Protein AF-A0A0F2R375-F1 (afdb_monomer_lite)

Foldseek 3Di:
DPPVVVVVVVVVVVVVVVPPPPDDPDPDDPDDDDDDDPPDPPPPDPDDPPDDDDDDCPVVVVLLVVLLVLCQVCVVVCLVQLCVLHDDSLLVSCVSVQQPPVLSSVLSVLSNVCSCVLPVDPPRHSVSNVVVSVVSCVVVVVRND

Radius of gyration: 25.68 Å; chains: 1; bounding box: 44×56×74 Å

Sequence (145 aa):
MGTILNSCLRAVAVLGVLFFLYACAVTTEVTESSSQTIQNTTEASSRFTSSTSPGGDSASYSKKERALAFSKVKLERIKTDMAVGGGEDLTSLATLLEVPAHNQQEFFAITKANFSTLFNSEQTTAEELLARLEGELSANAWLLE

Structure (mmCIF, N/CA/C/O backbone):
data_AF-A0A0F2R375-F1
#
_entry.id   AF-A0A0F2R375-F1
#
loop_
_atom_site.group_PDB
_atom_site.id
_atom_site.type_symbol
_atom_site.label_atom_id
_atom_site.label_alt_id
_atom_site.label_comp_id
_atom_site.label_asym_id
_atom_site.label_entity_id
_atom_site.label_seq_id
_atom_site.pdbx_PDB_ins_code
_atom_site.Cartn_x
_atom_site.Cartn_y
_atom_site.Cartn_z
_atom_site.occupancy
_atom_site.B_iso_or_equiv
_atom_site.auth_seq_id
_atom_site.auth_comp_id
_atom_site.auth_asym_id
_atom_site.auth_atom_id
_atom_site.pdbx_PDB_model_num
ATOM 1 N N . MET A 1 1 ? -24.958 35.122 -53.055 1.00 54.69 1 MET A N 1
ATOM 2 C CA . MET A 1 1 ? -24.604 35.851 -51.817 1.00 54.69 1 MET A CA 1
ATOM 3 C C . MET A 1 1 ? -25.616 35.494 -50.718 1.00 54.69 1 MET A C 1
ATOM 5 O O . MET A 1 1 ? -26.473 36.300 -50.404 1.00 54.69 1 MET A O 1
ATOM 9 N N . GLY A 1 2 ? -25.625 34.254 -50.209 1.00 56.34 2 GLY A N 1
ATOM 10 C CA . GLY A 1 2 ? -26.713 33.795 -49.314 1.00 56.34 2 GLY A CA 1
ATOM 11 C C . GLY A 1 2 ? -26.404 32.575 -48.441 1.00 56.34 2 GLY A C 1
ATOM 12 O O . GLY A 1 2 ? -27.212 32.202 -47.604 1.00 56.34 2 GLY A O 1
ATOM 13 N N . THR A 1 3 ? -25.229 31.963 -48.588 1.00 48.34 3 THR A N 1
ATOM 14 C CA . THR A 1 3 ? -24.824 30.770 -47.826 1.00 48.34 3 THR A CA 1
ATOM 15 C C . THR A 1 3 ? -23.933 31.080 -46.618 1.00 48.34 3 THR A C 1
ATOM 17 O O . THR A 1 3 ? -23.815 30.252 -45.723 1.00 48.34 3 THR A O 1
ATOM 20 N N . ILE A 1 4 ? -23.359 32.285 -46.532 1.00 49.53 4 ILE A N 1
ATOM 21 C CA . ILE A 1 4 ? -22.444 32.690 -45.446 1.00 49.53 4 ILE A CA 1
ATOM 22 C C . ILE A 1 4 ? -23.223 33.128 -44.186 1.00 49.53 4 ILE A C 1
ATOM 24 O O . ILE A 1 4 ? -22.758 32.952 -43.062 1.00 49.53 4 ILE A O 1
ATOM 28 N N . LEU A 1 5 ? -24.454 33.630 -44.359 1.00 49.28 5 LEU A N 1
ATOM 29 C CA . LEU A 1 5 ? -25.292 34.138 -43.265 1.00 49.28 5 LEU A CA 1
ATOM 30 C C . LEU A 1 5 ? -25.841 33.012 -42.363 1.00 49.28 5 LEU A C 1
ATOM 32 O O . LEU A 1 5 ? -25.929 33.181 -41.149 1.00 49.28 5 LEU A O 1
ATOM 36 N N . ASN A 1 6 ? -26.113 31.828 -42.926 1.00 55.41 6 ASN A N 1
ATOM 37 C CA . ASN A 1 6 ? -26.626 30.678 -42.168 1.00 55.41 6 ASN A CA 1
ATOM 38 C C . ASN A 1 6 ? -25.553 29.975 -41.325 1.00 55.41 6 ASN A C 1
ATOM 40 O O . ASN A 1 6 ? -25.873 29.398 -40.287 1.00 55.41 6 ASN A O 1
ATOM 44 N N . SER A 1 7 ? -24.282 30.035 -41.737 1.00 45.47 7 SER A N 1
ATOM 45 C CA . SER A 1 7 ? -23.183 29.432 -40.973 1.00 45.47 7 SER A CA 1
ATOM 46 C C . SER A 1 7 ? -22.812 30.275 -39.749 1.00 45.47 7 SER A C 1
ATOM 48 O O . SER A 1 7 ? -22.505 29.723 -38.694 1.00 45.47 7 SER A O 1
ATOM 50 N N . CYS A 1 8 ? -22.922 31.605 -39.85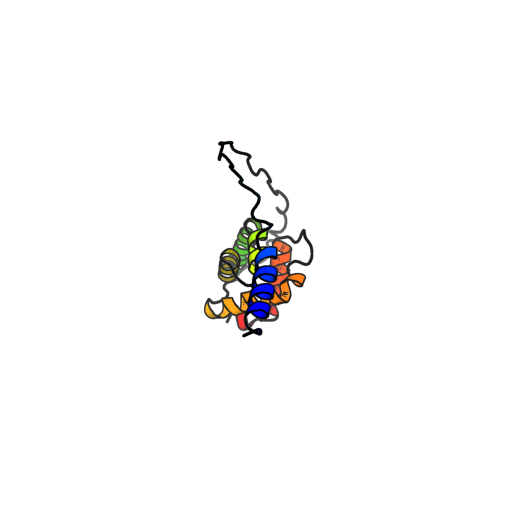6 1.00 48.84 8 CYS A N 1
ATOM 51 C CA . CYS A 1 8 ? -22.675 32.521 -38.740 1.00 48.84 8 CYS A CA 1
ATOM 52 C C . CYS A 1 8 ? -23.771 32.417 -37.662 1.00 48.84 8 CYS A C 1
ATOM 54 O O . CYS A 1 8 ? -23.473 32.391 -36.469 1.00 48.84 8 CYS A O 1
ATOM 56 N N . LEU A 1 9 ? -25.038 32.255 -38.069 1.00 46.44 9 LEU A N 1
ATOM 57 C CA . LEU A 1 9 ? -26.166 32.172 -37.134 1.00 46.44 9 LEU A CA 1
ATOM 58 C C . LEU A 1 9 ? -26.147 30.892 -36.275 1.00 46.44 9 LEU A C 1
ATOM 60 O O . LEU A 1 9 ? -26.554 30.925 -35.115 1.00 46.44 9 LEU A O 1
ATOM 64 N N . ARG A 1 10 ? -25.622 29.773 -36.798 1.00 44.41 10 ARG A N 1
ATOM 65 C CA . ARG A 1 10 ? -25.459 28.533 -36.011 1.00 44.41 10 ARG A CA 1
ATOM 66 C C . ARG A 1 10 ? -24.248 28.573 -35.075 1.00 44.41 10 ARG A C 1
ATOM 68 O O . ARG A 1 10 ? -24.302 27.956 -34.017 1.00 44.41 10 ARG A O 1
ATOM 75 N N . ALA A 1 11 ? -23.197 29.320 -35.418 1.00 45.72 11 ALA A N 1
ATOM 76 C CA . ALA A 1 11 ? -22.015 29.466 -34.565 1.00 45.72 11 ALA A CA 1
ATOM 77 C C . ALA A 1 11 ? -22.306 30.290 -33.295 1.00 45.72 11 ALA A C 1
ATOM 79 O O . ALA A 1 11 ? -21.829 29.945 -32.216 1.00 45.72 11 ALA A O 1
ATOM 80 N N . VAL A 1 12 ? -23.154 31.322 -33.391 1.00 51.34 12 VAL A N 1
ATOM 81 C CA . VAL A 1 12 ? -23.530 32.158 -32.234 1.00 51.34 12 VAL A CA 1
ATOM 82 C C . VAL A 1 12 ? -24.416 31.395 -31.237 1.00 51.34 12 VAL A C 1
ATOM 84 O O . VAL A 1 12 ? -24.290 31.589 -30.030 1.00 51.34 12 VAL A O 1
ATOM 87 N N . ALA A 1 13 ? -25.253 30.464 -31.707 1.00 47.03 13 ALA A N 1
ATOM 88 C CA . ALA A 1 13 ? -26.133 29.680 -30.834 1.00 47.03 13 ALA A CA 1
ATOM 89 C C . ALA A 1 13 ? -25.394 28.614 -30.000 1.00 47.03 13 ALA A C 1
ATOM 91 O O . ALA A 1 13 ? -25.837 28.296 -28.900 1.00 47.03 13 ALA A O 1
ATOM 92 N N . VAL A 1 14 ? -24.264 28.080 -30.481 1.00 48.06 14 VAL A N 1
ATOM 93 C CA . VAL A 1 14 ? -23.479 27.075 -29.733 1.00 48.06 14 VAL A CA 1
ATOM 94 C C . VAL A 1 14 ? -22.494 27.734 -28.758 1.00 48.06 14 VAL A C 1
ATOM 96 O O . VAL A 1 14 ? -22.218 27.170 -27.702 1.00 48.06 14 VAL A O 1
ATOM 99 N N . LEU A 1 15 ? -22.033 28.961 -29.035 1.00 47.34 15 LEU A N 1
ATOM 100 C CA . LEU A 1 15 ? -21.184 29.710 -28.097 1.00 47.34 15 LEU A CA 1
ATOM 101 C C . LEU A 1 15 ? -21.969 30.355 -26.934 1.00 47.34 15 LEU A C 1
ATOM 103 O O . LEU A 1 15 ? -21.392 30.619 -25.883 1.00 47.34 15 LEU A O 1
ATOM 107 N N . GLY A 1 16 ? -23.279 30.583 -27.094 1.00 45.56 16 GLY A N 1
ATOM 108 C CA . GLY A 1 16 ? -24.133 31.218 -26.079 1.00 45.56 16 GLY A CA 1
ATOM 109 C C . GLY A 1 16 ? -24.564 30.321 -24.910 1.00 45.56 16 GLY A C 1
ATOM 110 O O . GLY A 1 16 ? -25.037 30.835 -23.901 1.00 45.56 16 GLY A O 1
ATOM 111 N N . VAL A 1 17 ? -24.385 28.998 -25.004 1.00 50.22 17 VAL A N 1
ATOM 112 C CA . VAL A 1 17 ? -24.803 28.040 -23.952 1.00 50.22 17 VAL A CA 1
ATOM 113 C C . VAL A 1 17 ? -23.646 27.655 -23.011 1.00 50.22 17 VAL A C 1
ATOM 115 O O . VAL A 1 17 ? -23.868 27.054 -21.967 1.00 50.22 17 VAL A O 1
ATOM 118 N N . LEU A 1 18 ? -22.411 28.074 -23.307 1.00 47.56 18 LEU A N 1
ATOM 119 C CA . LEU A 1 18 ? -21.232 27.838 -22.455 1.00 47.56 18 LEU A CA 1
ATOM 120 C C . LEU A 1 18 ? -20.861 29.025 -21.546 1.00 47.56 18 LEU A C 1
ATOM 122 O O . LEU A 1 18 ? -19.904 28.933 -20.785 1.00 47.56 18 LEU A O 1
ATOM 126 N N . PHE A 1 19 ? -21.636 30.115 -21.573 1.00 46.97 19 PHE A N 1
ATOM 127 C CA . PHE A 1 19 ? -21.353 31.348 -20.819 1.00 46.97 19 PHE A CA 1
ATOM 128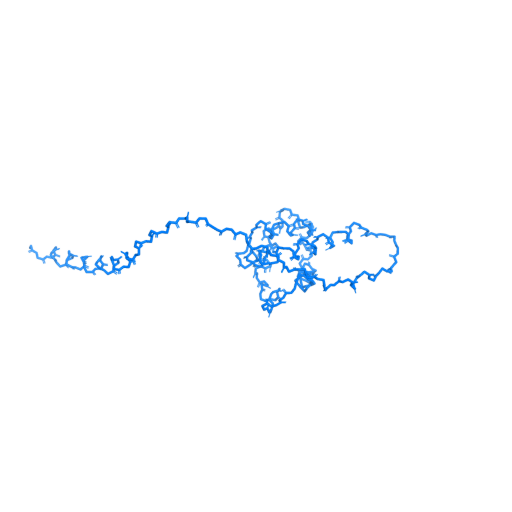 C C . PHE A 1 19 ? -22.273 31.602 -19.608 1.00 46.97 19 PHE A C 1
ATOM 130 O O . PHE A 1 19 ? -22.206 32.673 -19.011 1.00 46.97 19 PHE A O 1
ATOM 137 N N . PHE A 1 20 ? -23.107 30.633 -19.206 1.00 49.19 20 PHE A N 1
ATOM 138 C CA . PHE A 1 20 ? -24.119 30.819 -18.148 1.00 49.19 20 PHE A CA 1
ATOM 139 C C . PHE A 1 20 ? -23.833 30.142 -16.795 1.00 49.19 20 PHE A C 1
ATOM 141 O O . PHE A 1 20 ? -24.717 30.105 -15.946 1.00 49.19 20 PHE A O 1
ATOM 148 N N . LEU A 1 21 ? -22.610 29.659 -16.542 1.00 50.72 21 LEU A N 1
ATOM 149 C CA . LEU A 1 21 ? -22.210 29.133 -15.220 1.00 50.72 21 LEU A CA 1
ATOM 150 C C . LEU A 1 21 ? -20.972 29.833 -14.628 1.00 50.72 21 LEU A C 1
ATOM 152 O O . LEU A 1 21 ? -20.320 29.302 -13.735 1.00 50.72 21 LEU A O 1
ATOM 156 N N . TYR A 1 22 ? -20.669 31.054 -15.083 1.00 54.94 22 TYR A N 1
ATOM 157 C CA . TYR A 1 22 ? -19.693 31.943 -14.440 1.00 54.94 22 TYR A CA 1
ATOM 158 C C . TYR A 1 22 ? -20.410 32.888 -13.465 1.00 54.94 22 TYR A C 1
ATOM 160 O O . TYR A 1 22 ? -20.487 34.098 -13.663 1.00 54.94 22 TYR A O 1
ATOM 168 N N . ALA A 1 23 ? -21.003 32.309 -12.423 1.00 53.72 23 ALA A N 1
ATOM 169 C CA . ALA A 1 23 ? -21.568 33.053 -11.307 1.00 53.72 23 ALA A CA 1
ATOM 170 C C . ALA A 1 23 ? -21.238 32.332 -10.001 1.00 53.72 23 ALA A C 1
ATOM 172 O O . ALA A 1 23 ? -22.035 31.562 -9.484 1.00 53.72 23 ALA A O 1
ATOM 173 N N . CYS A 1 24 ? -20.044 32.612 -9.487 1.00 46.84 24 CYS A N 1
ATOM 174 C CA . CYS A 1 24 ? -19.796 32.783 -8.061 1.00 46.84 24 CYS A CA 1
ATOM 175 C C . CYS A 1 24 ? -18.560 33.676 -7.931 1.00 46.84 24 CYS A C 1
ATOM 177 O O . CYS A 1 24 ? -17.424 33.217 -7.996 1.00 46.84 24 CYS A O 1
ATOM 179 N N . ALA A 1 25 ? -18.790 34.977 -7.760 1.00 53.03 25 ALA A N 1
ATOM 180 C CA . ALA A 1 25 ? -17.835 35.807 -7.048 1.00 53.03 25 ALA A CA 1
ATOM 181 C C . ALA A 1 25 ? -17.792 35.272 -5.610 1.00 53.03 25 ALA A C 1
ATOM 183 O O . ALA A 1 25 ? -18.729 35.491 -4.846 1.00 53.03 25 ALA A O 1
ATOM 184 N N . VAL A 1 26 ? -16.755 34.504 -5.270 1.00 46.03 26 VAL A N 1
ATOM 185 C CA . VAL A 1 26 ? -16.490 34.096 -3.891 1.00 46.03 26 VAL A CA 1
ATOM 186 C C . VAL A 1 26 ? -15.324 34.939 -3.383 1.00 46.03 26 VAL A C 1
ATOM 188 O O . VAL A 1 26 ? -14.146 34.658 -3.582 1.00 46.03 26 VAL A O 1
ATOM 191 N N . THR A 1 27 ? -15.671 36.073 -2.788 1.00 47.16 27 THR A N 1
ATOM 192 C CA . THR A 1 27 ? -14.827 36.732 -1.797 1.00 47.16 27 THR A CA 1
ATOM 193 C C . THR A 1 27 ? -14.878 35.852 -0.557 1.00 47.16 27 THR A C 1
ATOM 195 O O . THR A 1 27 ? -15.826 35.927 0.215 1.00 47.16 27 THR A O 1
ATOM 198 N N . THR A 1 28 ? -13.893 34.976 -0.386 1.00 47.69 28 THR A N 1
ATOM 199 C CA . THR A 1 28 ? -13.577 34.435 0.936 1.00 47.69 28 THR A CA 1
ATOM 200 C C . THR A 1 28 ? -12.374 35.202 1.444 1.00 47.69 28 THR A C 1
ATOM 202 O O . THR A 1 28 ? -11.227 34.914 1.103 1.00 47.69 28 THR A O 1
ATOM 205 N N . GLU A 1 29 ? -12.670 36.235 2.221 1.00 45.41 29 GLU A N 1
ATOM 206 C CA . GLU A 1 29 ? -11.795 36.697 3.288 1.00 45.41 29 GLU A CA 1
ATOM 207 C C . GLU A 1 29 ? -11.218 35.480 4.033 1.00 45.41 29 GLU A C 1
ATOM 209 O O . GLU A 1 29 ? -11.952 34.664 4.589 1.00 45.41 29 GLU A O 1
ATOM 214 N N . VAL A 1 30 ? -9.897 35.296 3.991 1.00 42.12 30 VAL A N 1
ATOM 215 C CA . VAL A 1 30 ? -9.235 34.286 4.822 1.00 42.12 30 VAL A CA 1
ATOM 216 C C . VAL A 1 30 ? -9.112 34.897 6.212 1.00 42.12 30 VAL A C 1
ATOM 218 O O . VAL A 1 30 ? -8.092 35.484 6.561 1.00 42.12 30 VAL A O 1
ATOM 221 N N . THR A 1 31 ? -10.202 34.835 6.972 1.00 48.94 31 THR A N 1
ATOM 222 C CA . THR A 1 31 ? -10.197 35.182 8.392 1.00 48.94 31 THR A CA 1
ATOM 223 C C . THR A 1 31 ? -9.683 33.982 9.181 1.00 48.94 31 THR A C 1
ATOM 225 O O . THR A 1 31 ? -10.205 32.873 9.080 1.00 48.94 31 THR A O 1
ATOM 228 N N . GLU A 1 32 ? -8.624 34.224 9.949 1.00 54.12 32 GLU A N 1
ATOM 229 C CA . GLU A 1 32 ? -7.998 33.301 10.892 1.00 54.12 32 GLU A CA 1
ATOM 230 C C . GLU A 1 32 ? -9.003 32.647 11.861 1.00 54.12 32 GLU A C 1
ATOM 232 O O . GLU A 1 32 ? -9.752 33.326 12.564 1.00 54.12 32 GLU A O 1
ATOM 237 N N . SER A 1 33 ? -8.947 31.319 11.992 1.00 39.09 33 SER A N 1
ATOM 238 C CA . SER A 1 33 ? -9.179 30.605 13.261 1.00 39.09 33 SER A CA 1
ATOM 239 C C . SER A 1 33 ? -8.852 29.124 13.075 1.00 39.09 33 SER A C 1
ATOM 241 O O . SER A 1 33 ? -9.470 28.443 12.269 1.00 39.09 33 SER A O 1
ATOM 243 N N . SER A 1 34 ? -7.739 28.641 13.621 1.00 47.16 34 SER A N 1
ATOM 244 C CA . SER A 1 34 ? -7.550 28.217 15.018 1.00 47.16 34 SER A CA 1
ATOM 245 C C . SER A 1 34 ? -7.960 26.755 15.245 1.00 47.16 34 SER A C 1
ATOM 247 O O . SER A 1 34 ? -9.133 26.400 15.279 1.00 47.16 34 SER A O 1
ATOM 249 N N . SER A 1 35 ? -6.917 25.930 15.367 1.00 54.12 35 SER A N 1
ATOM 250 C CA . SER A 1 35 ? -6.764 24.713 16.168 1.00 54.12 35 SER A CA 1
ATOM 251 C C . SER A 1 35 ? -8.015 23.930 16.579 1.00 54.12 35 SER A C 1
ATOM 253 O O . SER A 1 35 ? -8.659 24.262 17.572 1.00 54.12 35 SER A O 1
ATOM 255 N N . GLN A 1 36 ? -8.206 22.757 15.968 1.00 44.66 36 GLN A N 1
ATOM 256 C CA . GLN A 1 36 ? -8.725 21.586 16.680 1.00 44.66 36 GLN A CA 1
ATOM 257 C C . GLN A 1 36 ? -7.881 20.347 16.362 1.00 44.66 36 GLN A C 1
ATOM 259 O O . GLN A 1 36 ? -8.003 19.703 15.327 1.00 44.66 36 GLN A O 1
ATOM 264 N N . THR A 1 37 ? -6.957 20.087 17.282 1.00 49.25 37 THR A N 1
ATOM 265 C CA . THR A 1 37 ? -6.511 18.784 17.775 1.00 49.25 37 THR A CA 1
ATOM 266 C C . THR A 1 37 ? -7.227 17.571 17.162 1.00 49.25 37 THR A C 1
ATOM 268 O O . THR A 1 37 ? -8.356 17.262 17.535 1.00 49.25 37 THR A O 1
ATOM 271 N N . ILE A 1 38 ? -6.544 16.806 16.303 1.00 52.53 38 ILE A N 1
ATOM 272 C CA . ILE A 1 38 ? -6.953 15.428 15.994 1.00 52.53 38 ILE A CA 1
ATOM 273 C C . ILE A 1 38 ? -6.567 14.569 17.207 1.00 52.53 38 ILE A C 1
ATOM 275 O O . ILE A 1 38 ? -5.461 14.041 17.304 1.00 52.53 38 ILE A O 1
ATOM 279 N N . GLN A 1 39 ? -7.474 14.477 18.175 1.00 52.12 39 GLN A N 1
ATOM 280 C CA . GLN A 1 39 ? -7.484 13.410 19.168 1.00 52.12 39 GLN A CA 1
ATOM 281 C C . GLN A 1 39 ? -8.290 12.251 18.584 1.00 52.12 39 GLN A C 1
ATOM 283 O O . GLN A 1 39 ? -9.512 12.269 18.620 1.00 52.12 39 GLN A O 1
ATOM 288 N N . ASN A 1 40 ? -7.598 11.250 18.045 1.00 49.84 40 ASN A N 1
ATOM 289 C CA . ASN A 1 40 ? -8.117 9.886 17.975 1.00 49.84 40 ASN A CA 1
ATOM 290 C C . ASN A 1 40 ? -6.956 8.920 18.212 1.00 49.84 40 ASN A C 1
ATOM 292 O O . ASN A 1 40 ? -6.315 8.395 17.305 1.00 49.84 40 ASN A O 1
ATOM 296 N N . THR A 1 41 ? -6.672 8.739 19.497 1.00 46.09 41 THR A N 1
ATOM 297 C CA . THR A 1 41 ? -5.878 7.649 20.051 1.00 46.09 41 THR A CA 1
ATOM 298 C C . THR A 1 41 ? -6.588 6.330 19.750 1.00 46.09 41 THR A C 1
ATOM 300 O O . THR A 1 41 ? -7.518 5.944 20.456 1.00 46.09 41 THR A O 1
ATOM 303 N N . THR A 1 42 ? -6.172 5.633 18.693 1.00 53.72 42 THR A N 1
ATOM 304 C CA . THR A 1 42 ? -6.587 4.241 18.470 1.00 53.72 42 THR A CA 1
ATOM 305 C C . THR A 1 42 ? -5.714 3.335 19.334 1.00 53.72 42 THR A C 1
ATOM 307 O O . THR A 1 42 ? -4.743 2.737 18.876 1.00 53.72 42 THR A O 1
ATOM 310 N N . GLU A 1 43 ? -6.054 3.252 20.618 1.00 49.62 43 GLU A N 1
ATOM 311 C CA . GLU A 1 43 ? -5.616 2.164 21.491 1.00 49.62 43 GLU A CA 1
ATOM 312 C C . GLU A 1 43 ? -6.503 0.939 21.233 1.00 49.62 43 GLU A C 1
ATOM 314 O O . GLU A 1 43 ? -7.455 0.678 21.961 1.00 49.62 43 GLU A O 1
ATOM 319 N N . ALA A 1 44 ? -6.229 0.198 20.157 1.00 46.81 44 ALA A N 1
ATOM 320 C CA . ALA A 1 44 ? -6.870 -1.096 19.910 1.00 46.81 44 ALA A CA 1
ATOM 321 C C . ALA A 1 44 ? -6.060 -1.973 18.940 1.00 46.81 44 ALA A C 1
ATOM 323 O O . ALA A 1 44 ? -6.540 -2.339 17.874 1.00 46.81 44 ALA A O 1
ATOM 324 N N . SER A 1 45 ? -4.817 -2.313 19.302 1.00 47.38 45 SER A N 1
ATOM 325 C CA . SER A 1 45 ? -4.200 -3.615 18.966 1.00 47.38 45 SER A CA 1
ATOM 326 C C . SER A 1 45 ? -2.858 -3.789 19.675 1.00 47.38 45 SER A C 1
ATOM 328 O O . SER A 1 45 ? -1.795 -3.885 19.073 1.00 47.38 45 SER A O 1
ATOM 330 N N . SER A 1 46 ? -2.916 -3.864 21.001 1.00 44.28 46 SER A N 1
ATOM 331 C CA . SER A 1 46 ? -1.818 -4.296 21.871 1.00 44.28 46 SER A CA 1
ATOM 332 C C . SER A 1 46 ? -1.738 -5.831 22.010 1.00 44.28 46 SER A C 1
ATOM 334 O O . SER A 1 46 ? -1.270 -6.330 23.031 1.00 44.28 46 SER A O 1
ATOM 336 N N . ARG A 1 47 ? -2.225 -6.622 21.032 1.00 51.41 47 ARG A N 1
ATOM 337 C CA . ARG A 1 47 ? -2.374 -8.091 21.186 1.00 51.41 47 ARG A CA 1
ATOM 338 C C . ARG A 1 47 ? -2.005 -8.962 19.972 1.00 51.41 47 ARG A C 1
ATOM 340 O O . ARG A 1 47 ? -2.594 -10.026 19.816 1.00 51.41 47 ARG A O 1
ATOM 347 N N . PHE A 1 48 ? -1.013 -8.589 19.160 1.00 49.78 48 PHE A N 1
ATOM 348 C CA . PHE A 1 48 ? -0.434 -9.531 18.177 1.00 49.78 48 PHE A CA 1
ATOM 349 C C . PHE A 1 48 ? 1.095 -9.656 18.212 1.00 49.78 48 PHE A C 1
ATOM 351 O O . PHE A 1 48 ? 1.708 -10.148 17.272 1.00 49.78 48 PHE A O 1
ATOM 358 N N . THR A 1 49 ? 1.731 -9.308 19.332 1.00 54.03 49 THR A N 1
ATOM 359 C CA . THR A 1 49 ? 3.094 -9.769 19.636 1.00 54.03 49 THR A CA 1
ATOM 360 C C . THR A 1 49 ? 3.039 -11.178 20.238 1.00 54.03 49 THR A C 1
ATOM 362 O O . THR A 1 49 ? 3.426 -11.405 21.383 1.00 54.03 49 THR A O 1
ATOM 365 N N . SER A 1 50 ? 2.524 -12.159 19.488 1.00 42.19 50 SER A N 1
ATOM 366 C CA . S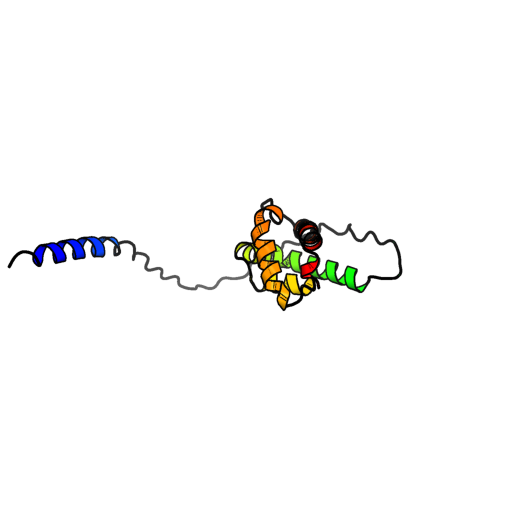ER A 1 50 ? 2.744 -13.562 19.858 1.00 42.19 50 SER A CA 1
ATOM 367 C C . SER A 1 50 ? 4.149 -13.946 19.403 1.00 42.19 50 SER A C 1
ATOM 369 O O . SER A 1 50 ? 4.379 -14.387 18.282 1.00 42.19 50 SER A O 1
ATOM 371 N N . SER A 1 51 ? 5.110 -13.649 20.272 1.00 57.81 51 SER A N 1
ATOM 372 C CA . SER A 1 51 ? 6.493 -14.083 20.141 1.00 57.81 51 SER A CA 1
ATOM 373 C C . SER A 1 51 ? 6.580 -15.573 20.465 1.00 57.81 51 SER A C 1
ATOM 375 O O . SER A 1 51 ? 6.389 -15.951 21.619 1.00 57.81 51 SER A O 1
ATOM 377 N N . THR A 1 52 ? 6.911 -16.400 19.472 1.00 55.81 52 THR A N 1
ATOM 378 C CA . THR A 1 52 ? 7.624 -17.666 19.690 1.00 55.81 52 THR A CA 1
ATOM 379 C C . THR A 1 52 ? 8.526 -18.000 18.500 1.00 55.81 52 THR A C 1
ATOM 381 O O . THR A 1 52 ? 8.037 -18.232 17.398 1.00 55.81 52 THR A O 1
ATOM 384 N N . SER A 1 53 ? 9.816 -18.143 18.818 1.00 48.50 53 SER A N 1
ATOM 385 C CA . SER A 1 53 ? 10.860 -18.971 18.189 1.00 48.50 53 SER A CA 1
ATOM 386 C C . SER A 1 53 ? 11.937 -18.341 17.287 1.00 48.50 53 SER A C 1
ATOM 388 O O . SER A 1 53 ? 11.700 -17.334 16.630 1.00 48.50 53 SER A O 1
ATOM 390 N N . PRO A 1 54 ? 13.168 -18.904 17.345 1.00 53.00 54 PRO A N 1
ATOM 391 C CA . PRO A 1 54 ? 14.415 -18.158 17.231 1.00 53.00 54 PRO A CA 1
ATOM 392 C C . PRO A 1 54 ? 15.187 -18.446 15.934 1.00 53.00 54 PRO A C 1
ATOM 394 O O . PRO A 1 54 ? 15.152 -19.557 15.415 1.00 53.00 54 PRO A O 1
ATOM 397 N N . GLY A 1 55 ? 16.014 -17.485 15.516 1.00 48.41 55 GLY A N 1
ATOM 398 C CA . GLY A 1 55 ? 17.177 -17.765 14.665 1.00 48.41 55 GLY A CA 1
ATOM 399 C C . GLY A 1 55 ? 16.933 -17.633 13.165 1.00 48.41 55 GLY A C 1
ATOM 400 O O . GLY A 1 55 ? 17.025 -18.604 12.427 1.00 48.41 55 GLY A O 1
ATOM 401 N N . GLY A 1 56 ? 16.687 -16.401 12.738 1.00 49.25 56 GLY A N 1
ATOM 402 C CA . GLY A 1 56 ? 16.475 -15.975 11.359 1.00 49.25 56 GLY A CA 1
ATOM 403 C C . GLY A 1 56 ? 15.538 -14.770 11.396 1.00 49.25 56 GLY A C 1
ATOM 404 O O . GLY A 1 56 ? 14.838 -14.571 12.376 1.00 49.25 56 GLY A O 1
ATOM 405 N N . ASP A 1 57 ? 15.478 -13.946 10.364 1.00 54.81 57 ASP A N 1
ATOM 406 C CA . ASP A 1 57 ? 14.268 -13.149 10.096 1.00 54.81 57 ASP A CA 1
ATOM 407 C C . ASP A 1 57 ? 14.001 -11.874 10.930 1.00 54.81 57 ASP A C 1
ATOM 409 O O . ASP A 1 57 ? 13.057 -11.160 10.590 1.00 54.81 57 ASP A O 1
ATOM 413 N N . SER A 1 58 ? 14.802 -11.486 11.937 1.00 61.59 58 SER A N 1
ATOM 414 C CA . SER A 1 58 ? 14.572 -10.226 12.696 1.00 61.59 58 SER A CA 1
ATOM 415 C C . SER A 1 58 ? 14.397 -8.992 11.791 1.00 61.59 58 SER A C 1
ATOM 417 O O . SER A 1 58 ? 13.632 -8.080 12.104 1.00 61.59 58 SER A O 1
ATOM 419 N N . ALA A 1 59 ? 15.080 -8.975 10.642 1.00 65.69 59 ALA A N 1
ATOM 420 C CA . ALA A 1 59 ? 14.933 -7.938 9.624 1.00 65.69 59 ALA A CA 1
ATOM 421 C C . ALA A 1 59 ? 13.569 -7.989 8.903 1.00 65.69 59 ALA A C 1
ATOM 423 O O . ALA A 1 59 ? 12.951 -6.946 8.710 1.00 65.69 59 ALA A O 1
ATOM 424 N N . SER A 1 60 ? 13.069 -9.183 8.567 1.00 68.31 60 SER A N 1
ATOM 425 C CA . SER A 1 60 ? 11.765 -9.383 7.911 1.00 68.31 60 SER A CA 1
ATOM 426 C C . SER A 1 60 ? 10.600 -9.049 8.848 1.00 68.31 60 SER A C 1
ATOM 428 O O . SER A 1 60 ? 9.662 -8.348 8.461 1.00 68.31 60 SER A O 1
ATOM 430 N N . TYR A 1 61 ? 10.700 -9.443 10.122 1.00 71.19 61 TYR A N 1
ATOM 431 C CA . TYR A 1 61 ? 9.752 -9.010 11.151 1.00 71.19 61 TYR A CA 1
ATOM 432 C C . TYR A 1 61 ? 9.747 -7.481 11.294 1.00 71.19 61 TYR A C 1
ATOM 434 O O . TYR A 1 61 ? 8.681 -6.867 11.267 1.00 71.19 61 TYR A O 1
ATOM 442 N N . SER A 1 62 ? 10.928 -6.848 11.335 1.00 84.06 62 SER A N 1
ATOM 443 C CA . SER A 1 62 ? 11.033 -5.383 11.397 1.00 84.06 62 SER A CA 1
ATOM 444 C C . SER A 1 62 ? 10.443 -4.695 10.160 1.00 84.06 62 SER A C 1
ATOM 446 O O . SER A 1 62 ? 9.796 -3.657 10.282 1.00 84.06 62 SER A O 1
ATOM 448 N N . LYS A 1 63 ? 10.620 -5.273 8.968 1.00 88.00 63 LYS A N 1
ATOM 449 C CA . LYS A 1 63 ? 10.041 -4.775 7.715 1.00 88.00 63 LYS A CA 1
ATOM 450 C C . LYS A 1 63 ? 8.513 -4.756 7.767 1.00 88.00 63 LYS A C 1
ATOM 452 O O . LYS A 1 63 ? 7.911 -3.707 7.532 1.00 88.00 63 LYS A O 1
ATOM 457 N N . LYS A 1 64 ? 7.888 -5.888 8.117 1.00 88.75 64 LYS A N 1
ATOM 458 C CA . LYS A 1 64 ? 6.424 -5.994 8.237 1.00 88.75 64 LYS A CA 1
ATOM 459 C C . LYS A 1 64 ? 5.877 -5.016 9.278 1.00 88.75 64 LYS A C 1
ATOM 461 O O . LYS A 1 64 ? 4.879 -4.345 9.026 1.00 88.75 64 LYS A O 1
ATOM 466 N N . GLU A 1 65 ? 6.564 -4.871 10.408 1.00 92.44 65 GLU A N 1
ATOM 467 C CA . GLU A 1 65 ? 6.178 -3.933 11.465 1.00 92.44 65 GLU A CA 1
ATOM 468 C C . GLU A 1 65 ? 6.249 -2.466 11.005 1.00 92.44 65 GLU A C 1
ATOM 470 O O . GLU A 1 65 ? 5.320 -1.694 11.251 1.00 92.44 65 GLU A O 1
ATOM 475 N N . ARG A 1 66 ? 7.297 -2.083 10.261 1.00 95.00 66 ARG A N 1
ATOM 476 C CA . ARG A 1 66 ? 7.423 -0.735 9.674 1.00 95.00 66 ARG A CA 1
ATOM 477 C C . ARG A 1 66 ? 6.346 -0.458 8.631 1.00 95.00 66 ARG A C 1
ATOM 479 O O . ARG A 1 66 ? 5.741 0.611 8.667 1.00 95.00 66 ARG A O 1
ATOM 486 N N . ALA A 1 67 ? 6.092 -1.408 7.730 1.00 96.31 67 ALA A N 1
ATOM 487 C CA . ALA A 1 67 ? 5.033 -1.288 6.730 1.00 96.31 67 ALA A CA 1
ATOM 488 C C . ALA A 1 67 ? 3.656 -1.136 7.395 1.00 96.31 67 ALA A C 1
ATOM 490 O O . ALA A 1 67 ? 2.856 -0.303 6.965 1.00 96.31 67 ALA A O 1
ATOM 491 N N . LEU A 1 68 ? 3.402 -1.873 8.483 1.00 96.44 68 LEU A N 1
ATOM 492 C CA . LEU A 1 68 ? 2.172 -1.761 9.265 1.00 96.44 68 LEU A CA 1
ATOM 493 C C . LEU A 1 68 ? 2.049 -0.400 9.950 1.00 96.44 68 LEU A C 1
ATOM 495 O O . LEU A 1 68 ? 1.020 0.258 9.808 1.00 96.44 68 LEU A O 1
ATOM 499 N N . ALA A 1 69 ? 3.086 0.048 10.659 1.00 96.69 69 ALA A N 1
ATOM 500 C CA . ALA A 1 69 ? 3.085 1.346 11.329 1.00 96.69 69 ALA A CA 1
ATOM 501 C C . ALA A 1 69 ? 2.873 2.500 10.336 1.00 96.69 69 ALA A C 1
ATOM 503 O O . ALA A 1 69 ? 2.066 3.394 10.588 1.00 96.69 69 ALA A O 1
ATOM 504 N N . PHE A 1 70 ? 3.538 2.446 9.179 1.00 98.00 70 PHE A N 1
ATOM 505 C CA . PHE A 1 70 ? 3.346 3.409 8.097 1.00 98.00 70 PHE A CA 1
ATOM 506 C C . PHE A 1 70 ? 1.909 3.380 7.562 1.00 98.00 70 PHE A C 1
ATOM 508 O O . PHE A 1 70 ? 1.249 4.419 7.492 1.00 98.00 70 PHE A O 1
ATOM 515 N N . SER A 1 71 ? 1.394 2.186 7.255 1.00 98.06 71 SER A N 1
ATOM 516 C CA . SER A 1 71 ? 0.051 2.014 6.693 1.00 98.06 71 SER A CA 1
ATOM 517 C C . SER A 1 71 ? -1.041 2.492 7.644 1.00 98.06 71 SER A C 1
ATOM 519 O O . SER A 1 71 ? -2.006 3.092 7.192 1.00 98.06 71 SER A O 1
ATOM 521 N N . LYS A 1 72 ? -0.871 2.328 8.962 1.00 97.50 72 LYS A N 1
ATOM 522 C CA . LYS A 1 72 ? -1.809 2.859 9.967 1.00 97.50 72 LYS A CA 1
ATOM 523 C C . LYS A 1 72 ? -1.955 4.376 9.908 1.00 97.50 72 LYS A C 1
ATOM 525 O O . LYS A 1 72 ? -3.053 4.890 10.079 1.00 97.50 72 LYS A O 1
ATOM 530 N N . VAL A 1 73 ? -0.859 5.091 9.665 1.00 97.56 73 VAL A N 1
ATOM 531 C CA . VAL A 1 73 ? -0.856 6.562 9.614 1.00 97.56 73 VAL A CA 1
ATOM 532 C C . VAL A 1 73 ? -1.302 7.077 8.243 1.00 97.56 73 VAL A C 1
ATOM 534 O O . VAL A 1 73 ? -1.885 8.157 8.147 1.00 97.56 73 VAL A O 1
ATOM 537 N N . LYS A 1 74 ? -1.022 6.326 7.173 1.00 98.00 74 LYS A N 1
ATOM 538 C CA . LYS A 1 74 ? -1.192 6.774 5.783 1.00 98.00 74 LYS A CA 1
ATOM 539 C C . LYS A 1 74 ? -2.315 6.076 5.017 1.00 98.00 74 LYS A C 1
ATOM 541 O O . LYS A 1 74 ? -2.434 6.309 3.818 1.00 98.00 74 LYS A O 1
ATOM 546 N N . LEU A 1 75 ? -3.154 5.276 5.678 1.00 98.06 75 LEU A N 1
ATOM 547 C CA . LEU A 1 75 ? -4.121 4.379 5.033 1.00 98.06 75 LEU A CA 1
ATOM 548 C C . LEU A 1 75 ? -4.979 5.052 3.953 1.00 98.06 75 LEU A C 1
ATOM 550 O O . LEU A 1 75 ? -5.028 4.565 2.829 1.00 98.06 75 LEU A O 1
ATOM 554 N N . GLU A 1 76 ? -5.590 6.200 4.254 1.00 97.81 76 GLU A N 1
ATOM 555 C CA . GLU A 1 76 ? -6.448 6.917 3.297 1.00 97.81 76 GLU A CA 1
ATOM 556 C C . GLU A 1 76 ? -5.681 7.454 2.081 1.00 97.81 76 GLU A C 1
ATOM 558 O O . GLU A 1 76 ? -6.199 7.488 0.960 1.00 97.81 76 GLU A O 1
ATOM 563 N N . ARG A 1 77 ? -4.419 7.848 2.277 1.00 98.44 77 ARG A N 1
ATOM 564 C CA . ARG A 1 77 ? -3.560 8.297 1.176 1.00 98.44 77 ARG A CA 1
ATOM 565 C C . ARG A 1 77 ? -3.105 7.118 0.328 1.00 98.44 77 ARG A C 1
ATOM 567 O O . ARG A 1 77 ? -3.248 7.171 -0.883 1.00 98.44 77 ARG A O 1
ATOM 574 N N . ILE A 1 78 ? -2.693 6.019 0.961 1.00 98.50 78 ILE A N 1
ATOM 575 C CA . ILE A 1 78 ? -2.374 4.755 0.280 1.00 98.50 78 ILE A CA 1
ATOM 576 C C . ILE A 1 78 ? -3.574 4.274 -0.542 1.00 98.50 78 ILE A C 1
ATOM 578 O O . ILE A 1 78 ? -3.413 3.905 -1.700 1.00 98.50 78 ILE A O 1
ATOM 582 N N . LYS A 1 79 ? -4.784 4.321 0.024 1.00 98.38 79 LYS A N 1
ATOM 583 C CA . LYS A 1 79 ? -6.031 3.989 -0.674 1.00 98.38 79 LYS A CA 1
ATOM 584 C C . LYS A 1 79 ? -6.223 4.853 -1.919 1.00 98.38 79 LYS A C 1
ATOM 586 O O . LYS A 1 79 ? -6.486 4.328 -2.997 1.00 98.38 79 LYS A O 1
ATOM 591 N N . THR A 1 80 ? -6.065 6.166 -1.785 1.00 98.50 80 THR A N 1
ATOM 592 C CA . THR A 1 80 ? -6.192 7.106 -2.910 1.00 98.50 80 THR A CA 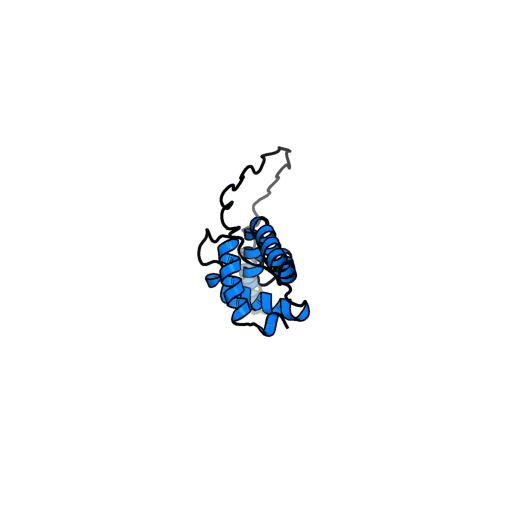1
ATOM 593 C C . THR A 1 80 ? -5.149 6.826 -3.993 1.00 98.50 80 THR A C 1
ATOM 595 O O . THR A 1 80 ? -5.495 6.711 -5.171 1.00 98.50 80 THR A O 1
ATOM 598 N N . ASP A 1 81 ? -3.893 6.640 -3.594 1.00 98.69 81 ASP A N 1
ATOM 599 C CA . ASP A 1 81 ? -2.781 6.353 -4.495 1.00 98.69 81 ASP A CA 1
ATOM 600 C C . ASP A 1 81 ? -2.982 5.012 -5.223 1.00 98.69 81 ASP A C 1
ATOM 602 O O . ASP A 1 81 ? -2.783 4.933 -6.433 1.00 98.69 81 ASP A O 1
ATOM 606 N N . MET A 1 82 ? -3.450 3.960 -4.538 1.00 98.31 82 MET A N 1
ATOM 607 C CA . MET A 1 82 ? -3.782 2.673 -5.171 1.00 98.31 82 MET A CA 1
ATOM 608 C C . MET A 1 82 ? -4.933 2.810 -6.173 1.00 98.31 82 MET A C 1
ATOM 610 O O . MET A 1 82 ? -4.861 2.249 -7.264 1.00 98.31 82 MET A O 1
ATOM 614 N N . ALA A 1 83 ? -5.973 3.583 -5.845 1.00 97.94 83 ALA A N 1
ATOM 615 C CA . ALA A 1 83 ? -7.103 3.803 -6.748 1.00 97.94 83 ALA A CA 1
ATOM 616 C C . ALA A 1 83 ? -6.680 4.526 -8.041 1.00 97.94 83 ALA A C 1
ATOM 618 O O . ALA A 1 83 ? -7.131 4.185 -9.140 1.00 97.94 83 ALA A O 1
ATOM 619 N N . VAL A 1 84 ? -5.784 5.512 -7.929 1.00 98.00 84 VAL A N 1
ATOM 620 C CA . VAL A 1 84 ? -5.234 6.241 -9.083 1.00 98.00 84 VAL A CA 1
ATOM 621 C C . VAL A 1 84 ? -4.186 5.406 -9.831 1.00 98.00 84 VAL A C 1
ATOM 623 O O . VAL A 1 84 ? -4.127 5.474 -11.065 1.00 98.00 84 VAL A O 1
ATOM 626 N N . GLY A 1 85 ? -3.444 4.544 -9.133 1.00 97.31 85 GLY A N 1
ATOM 627 C CA . GLY A 1 85 ? -2.383 3.690 -9.680 1.00 97.31 85 GLY A CA 1
ATOM 628 C C . GLY A 1 85 ? -0.977 4.238 -9.480 1.00 97.31 85 GLY A C 1
ATOM 629 O O . GLY A 1 85 ? -0.125 4.049 -10.344 1.00 97.31 85 GLY A O 1
ATOM 630 N N . GLY A 1 86 ? -0.745 4.960 -8.390 1.00 96.50 86 GLY A N 1
ATOM 631 C CA . GLY A 1 86 ? 0.541 5.555 -8.058 1.00 96.50 86 GLY A CA 1
ATOM 632 C C . GLY A 1 86 ? 0.389 6.742 -7.114 1.00 96.50 86 GLY A C 1
ATOM 633 O O . GLY A 1 86 ? -0.686 7.324 -6.991 1.00 96.50 86 GLY A O 1
ATOM 634 N N . GLY A 1 87 ? 1.492 7.107 -6.468 1.00 97.88 87 GLY A N 1
ATOM 635 C CA . GLY A 1 87 ? 1.570 8.237 -5.547 1.00 97.88 87 GLY A CA 1
ATOM 636 C C . GLY A 1 87 ? 2.670 8.041 -4.510 1.00 97.88 87 GLY A C 1
ATOM 637 O O . GLY A 1 87 ? 3.324 6.995 -4.468 1.00 97.88 87 GLY A O 1
ATOM 638 N N . GLU A 1 88 ? 2.933 9.076 -3.719 1.00 98.12 88 GLU A N 1
ATOM 639 C CA . GLU A 1 88 ? 4.064 9.107 -2.786 1.00 98.12 88 GLU A CA 1
ATOM 640 C C . GLU A 1 88 ? 3.922 8.067 -1.670 1.00 98.12 88 GLU A C 1
ATOM 642 O O . GLU A 1 88 ? 4.891 7.378 -1.332 1.00 98.12 88 GLU A O 1
ATOM 647 N N . ASP A 1 89 ? 2.718 7.918 -1.115 1.00 98.50 89 ASP A N 1
ATOM 648 C CA . ASP A 1 89 ? 2.491 7.013 0.005 1.00 98.50 89 ASP A CA 1
ATOM 649 C C . ASP A 1 89 ? 2.477 5.557 -0.483 1.00 98.50 89 ASP A C 1
ATOM 651 O O . ASP A 1 89 ? 3.031 4.683 0.187 1.00 98.50 89 ASP A O 1
ATOM 655 N N . LEU A 1 90 ? 1.958 5.290 -1.688 1.00 98.44 90 LEU A N 1
ATOM 656 C CA . LEU A 1 90 ? 2.063 3.962 -2.304 1.00 98.44 90 LEU A CA 1
ATOM 657 C C . LEU A 1 90 ? 3.506 3.601 -2.694 1.00 98.44 90 LEU A C 1
ATOM 659 O O . LEU A 1 90 ? 3.925 2.461 -2.500 1.00 98.44 90 LEU A O 1
ATOM 663 N N . THR A 1 91 ? 4.290 4.566 -3.180 1.00 98.50 91 THR A N 1
ATOM 664 C CA . THR A 1 91 ? 5.727 4.386 -3.470 1.00 98.50 91 THR A CA 1
ATOM 665 C C . THR A 1 91 ? 6.517 4.085 -2.197 1.00 98.50 91 THR A C 1
ATOM 667 O O . THR A 1 91 ? 7.358 3.181 -2.158 1.00 98.50 91 THR A O 1
ATOM 670 N N . SER A 1 92 ? 6.219 4.816 -1.122 1.00 98.25 92 SER A N 1
ATOM 671 C CA . SER A 1 92 ? 6.821 4.597 0.194 1.00 98.25 92 SER A CA 1
ATOM 672 C C . SER A 1 92 ? 6.455 3.220 0.745 1.00 98.25 92 SER A C 1
ATOM 674 O O . SER A 1 92 ? 7.331 2.500 1.224 1.00 98.25 92 SER A O 1
ATOM 676 N N . LEU A 1 93 ? 5.190 2.808 0.607 1.00 98.19 93 LEU A N 1
ATOM 677 C CA . LEU A 1 93 ? 4.755 1.467 0.982 1.00 98.19 93 LEU A CA 1
ATOM 678 C C . LEU A 1 93 ? 5.489 0.389 0.172 1.00 98.19 93 LEU A C 1
ATOM 680 O O . LEU A 1 93 ? 5.999 -0.555 0.765 1.00 98.19 93 LEU A O 1
ATOM 684 N N . ALA A 1 94 ? 5.607 0.544 -1.150 1.00 97.62 94 ALA A N 1
ATOM 685 C CA . ALA A 1 94 ? 6.340 -0.389 -2.008 1.00 97.62 94 ALA A CA 1
ATOM 686 C C . ALA A 1 94 ? 7.806 -0.537 -1.567 1.00 97.62 94 ALA A C 1
ATOM 688 O O . ALA A 1 94 ? 8.321 -1.646 -1.460 1.00 97.62 94 ALA A O 1
ATOM 689 N N . THR A 1 95 ? 8.451 0.580 -1.222 1.00 97.00 95 THR A N 1
ATOM 690 C CA . THR A 1 95 ? 9.833 0.602 -0.718 1.00 97.00 95 THR A CA 1
ATOM 691 C C . THR A 1 95 ? 9.957 -0.108 0.632 1.00 97.00 95 THR A C 1
ATOM 693 O O . THR A 1 95 ? 10.880 -0.894 0.832 1.00 97.00 95 THR A O 1
ATOM 696 N N . LEU A 1 96 ? 9.012 0.109 1.553 1.00 95.81 96 LEU A N 1
ATOM 697 C CA . LEU A 1 96 ? 8.958 -0.610 2.834 1.00 95.81 96 LEU A CA 1
ATOM 698 C C . LEU A 1 96 ? 8.688 -2.106 2.648 1.00 95.81 96 LEU A C 1
ATOM 700 O O . LEU A 1 96 ? 9.139 -2.915 3.451 1.00 95.81 96 LEU A O 1
ATOM 704 N N . LEU A 1 97 ? 7.983 -2.478 1.582 1.00 94.19 97 LEU A N 1
ATOM 705 C CA . LEU A 1 97 ? 7.775 -3.863 1.169 1.00 94.19 97 LEU A CA 1
ATOM 706 C C . LEU A 1 97 ? 8.941 -4.417 0.334 1.00 94.19 97 LEU A C 1
ATOM 708 O O . LEU A 1 97 ? 8.883 -5.573 -0.077 1.00 94.19 97 LEU A O 1
ATOM 712 N N . GLU A 1 98 ? 10.027 -3.654 0.179 1.00 94.44 98 GLU A N 1
ATOM 713 C CA . GLU A 1 98 ? 11.225 -3.985 -0.607 1.00 94.44 98 GLU A CA 1
ATOM 714 C C . GLU A 1 98 ? 10.913 -4.377 -2.056 1.00 94.44 98 GLU A C 1
ATOM 716 O O . GLU A 1 98 ? 11.626 -5.175 -2.653 1.00 94.44 98 GLU A O 1
ATOM 721 N N . VAL A 1 99 ? 9.861 -3.798 -2.637 1.00 95.62 99 VAL A N 1
ATOM 722 C CA . VAL A 1 99 ? 9.620 -3.898 -4.075 1.00 95.62 99 VAL A CA 1
ATOM 723 C C . VAL A 1 99 ? 10.734 -3.118 -4.788 1.00 95.62 99 VAL A C 1
ATOM 725 O O . VAL A 1 99 ? 10.860 -1.901 -4.568 1.00 95.62 99 VAL A O 1
ATOM 728 N N . PRO A 1 100 ? 11.545 -3.768 -5.642 1.00 96.12 100 PRO A N 1
ATOM 729 C CA . PRO A 1 100 ? 12.598 -3.111 -6.400 1.00 96.12 100 PRO A CA 1
ATOM 730 C C . PRO A 1 100 ? 12.044 -1.955 -7.228 1.00 96.12 100 PRO A C 1
ATOM 732 O O . PRO A 1 100 ? 10.966 -2.058 -7.807 1.00 96.12 100 PRO A O 1
ATOM 735 N N . ALA A 1 101 ? 12.804 -0.864 -7.347 1.00 95.56 101 ALA A N 1
ATOM 736 C CA . ALA A 1 101 ? 12.356 0.342 -8.053 1.00 95.56 101 ALA A CA 1
ATOM 737 C C . ALA A 1 101 ? 11.872 0.067 -9.492 1.00 95.56 101 ALA A C 1
ATOM 739 O O . ALA A 1 101 ? 10.937 0.710 -9.958 1.00 95.56 101 ALA A O 1
ATOM 740 N N . HIS A 1 102 ? 12.470 -0.915 -10.175 1.00 96.19 102 HIS A N 1
ATOM 741 C CA . HIS A 1 102 ? 12.086 -1.305 -11.532 1.00 96.19 102 HIS A CA 1
ATOM 742 C C . HIS A 1 102 ? 10.747 -2.070 -11.601 1.00 96.19 102 HIS A C 1
ATOM 744 O O . HIS A 1 102 ? 10.089 -2.026 -12.636 1.00 96.19 102 HIS A O 1
ATOM 750 N N . ASN A 1 103 ? 10.309 -2.680 -10.494 1.00 97.50 103 ASN A N 1
ATOM 751 C CA . ASN A 1 103 ? 9.039 -3.406 -10.370 1.00 97.50 103 ASN A CA 1
ATOM 752 C C . ASN A 1 103 ? 7.930 -2.576 -9.702 1.00 97.50 103 ASN A C 1
ATOM 754 O O . ASN A 1 103 ? 6.777 -3.002 -9.664 1.00 97.50 103 ASN A O 1
ATOM 758 N N . GLN A 1 104 ? 8.233 -1.375 -9.192 1.00 96.94 104 GLN A N 1
ATOM 759 C CA . GLN A 1 104 ? 7.242 -0.547 -8.491 1.00 96.94 104 GLN A CA 1
ATOM 760 C C . GLN A 1 104 ? 6.060 -0.152 -9.378 1.00 96.94 104 GLN A C 1
ATOM 762 O O . GLN A 1 104 ? 4.926 -0.136 -8.907 1.00 96.94 104 GLN A O 1
ATOM 767 N N . GLN A 1 105 ? 6.297 0.112 -10.666 1.00 97.56 105 GLN A N 1
ATOM 768 C CA . GLN A 1 105 ? 5.213 0.434 -11.593 1.00 97.56 105 GLN A CA 1
ATOM 769 C C . GLN A 1 105 ? 4.236 -0.738 -11.756 1.00 97.56 105 GLN A C 1
ATOM 771 O O . GLN A 1 105 ? 3.024 -0.518 -11.781 1.00 97.56 105 GLN A O 1
ATOM 776 N N . GLU A 1 106 ? 4.738 -1.972 -11.816 1.00 97.88 106 GLU A N 1
ATOM 777 C CA . GLU A 1 106 ? 3.862 -3.141 -11.867 1.00 97.88 106 GLU A CA 1
ATOM 778 C C . GLU A 1 106 ? 3.132 -3.339 -10.537 1.00 97.88 106 GLU A C 1
ATOM 780 O O . GLU A 1 106 ? 1.925 -3.570 -10.516 1.00 97.88 106 GLU A O 1
ATOM 785 N N . PHE A 1 107 ? 3.829 -3.182 -9.412 1.00 98.00 107 PHE A N 1
ATOM 786 C CA . PHE A 1 107 ? 3.190 -3.220 -8.102 1.00 98.00 107 PHE A CA 1
ATOM 787 C C . PHE A 1 107 ? 2.019 -2.219 -8.017 1.00 98.00 107 PHE A C 1
ATOM 789 O O . PHE A 1 107 ? 0.935 -2.565 -7.542 1.00 98.00 107 PHE A O 1
ATOM 796 N N . PHE A 1 108 ? 2.167 -1.004 -8.556 1.00 98.44 108 PHE A N 1
ATOM 797 C CA . PHE A 1 108 ? 1.063 -0.041 -8.635 1.00 98.44 108 PHE A CA 1
ATOM 798 C C . PHE A 1 108 ? -0.074 -0.522 -9.546 1.00 98.44 108 PHE A C 1
ATOM 800 O O . PHE A 1 108 ? -1.246 -0.363 -9.203 1.00 98.44 108 PHE A O 1
ATOM 807 N N . ALA A 1 109 ? 0.248 -1.143 -10.682 1.00 98.19 109 ALA A N 1
ATOM 808 C CA . ALA A 1 109 ? -0.751 -1.701 -11.589 1.00 98.19 109 ALA A CA 1
ATOM 809 C C . ALA A 1 109 ? -1.558 -2.832 -10.930 1.00 98.19 109 ALA A C 1
ATOM 811 O O . ALA A 1 109 ? -2.786 -2.828 -11.008 1.00 98.19 109 ALA A O 1
ATOM 812 N N . ILE A 1 110 ? -0.892 -3.750 -10.226 1.00 97.44 110 ILE A N 1
ATOM 813 C CA . ILE A 1 110 ? -1.518 -4.881 -9.527 1.00 97.44 110 ILE A CA 1
ATOM 814 C C . ILE A 1 110 ? -2.382 -4.398 -8.366 1.00 97.44 110 ILE A C 1
ATOM 816 O O . ILE A 1 110 ? -3.520 -4.844 -8.217 1.00 97.44 110 ILE A O 1
ATOM 820 N N . THR A 1 111 ? -1.889 -3.454 -7.563 1.00 97.81 111 THR A N 1
ATOM 821 C CA . THR A 1 111 ? -2.680 -2.901 -6.453 1.00 97.81 111 THR A CA 1
ATOM 822 C C . THR A 1 111 ? -3.900 -2.121 -6.937 1.00 97.81 111 THR A C 1
ATOM 824 O O . THR A 1 111 ? -4.969 -2.231 -6.339 1.00 97.81 111 THR A O 1
ATOM 827 N N . LYS A 1 112 ? -3.795 -1.413 -8.067 1.00 98.44 112 LYS A N 1
ATOM 828 C CA . LYS A 1 112 ? -4.946 -0.775 -8.716 1.00 98.44 112 LYS A CA 1
ATOM 829 C C . LYS A 1 112 ? -5.932 -1.789 -9.289 1.00 98.44 112 LYS A C 1
ATOM 831 O O . LYS A 1 112 ? -7.136 -1.654 -9.083 1.00 98.44 112 LYS A O 1
ATOM 836 N N . ALA A 1 113 ? -5.443 -2.797 -10.010 1.00 98.00 113 ALA A N 1
ATOM 837 C CA . ALA A 1 113 ? -6.282 -3.829 -10.617 1.00 98.00 113 ALA A CA 1
ATOM 838 C C . ALA A 1 113 ? -7.075 -4.607 -9.556 1.00 98.00 113 ALA A C 1
ATOM 840 O O . ALA A 1 113 ? -8.249 -4.911 -9.757 1.00 98.00 113 ALA A O 1
ATOM 841 N N . ASN A 1 114 ? -6.456 -4.845 -8.398 1.00 97.38 114 ASN A N 1
ATOM 842 C CA . ASN A 1 114 ? -7.054 -5.544 -7.266 1.00 97.38 114 ASN A CA 1
ATOM 843 C C . ASN A 1 114 ? -7.620 -4.600 -6.197 1.00 97.38 114 ASN A C 1
ATOM 845 O O . ASN A 1 114 ? -7.865 -5.027 -5.069 1.00 97.38 114 ASN A O 1
ATOM 849 N N . PHE A 1 115 ? -7.866 -3.326 -6.523 1.00 97.94 115 PHE A N 1
ATOM 850 C CA . PHE A 1 115 ? -8.274 -2.324 -5.536 1.00 97.94 115 PHE A CA 1
ATOM 851 C C . PHE A 1 115 ? -9.517 -2.745 -4.740 1.00 97.94 115 PHE A C 1
ATOM 853 O O . PHE A 1 115 ? -9.533 -2.633 -3.518 1.00 97.94 115 PHE A O 1
ATOM 860 N N . SER A 1 116 ? -10.538 -3.293 -5.406 1.00 97.12 116 SER A N 1
ATOM 861 C CA . SER A 1 116 ? -11.764 -3.766 -4.746 1.00 97.12 116 SER A CA 1
ATOM 862 C C . SER A 1 116 ? -11.541 -4.977 -3.835 1.00 97.12 116 SER A C 1
ATOM 864 O O . SER A 1 116 ? -12.292 -5.167 -2.883 1.00 97.12 116 SER A O 1
ATOM 866 N N . THR A 1 117 ? -10.514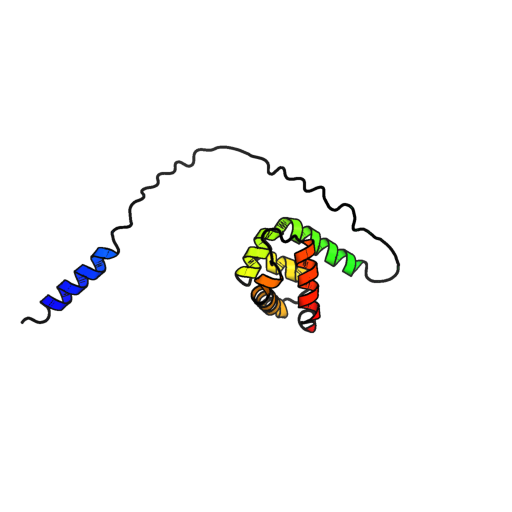 -5.786 -4.102 1.00 96.06 117 THR A N 1
ATOM 867 C CA . THR A 1 117 ? -10.102 -6.889 -3.225 1.00 96.06 117 THR A CA 1
ATOM 868 C C . THR A 1 117 ? -9.362 -6.339 -2.010 1.00 96.06 117 THR A C 1
ATOM 870 O O . THR A 1 117 ? -9.675 -6.702 -0.876 1.00 96.06 117 THR A O 1
ATOM 873 N N . LEU A 1 118 ? -8.417 -5.422 -2.236 1.00 96.94 118 LEU A N 1
ATOM 874 C CA . LEU A 1 118 ? -7.601 -4.804 -1.191 1.00 96.94 118 LEU A CA 1
ATOM 875 C C . LEU A 1 118 ? -8.449 -3.953 -0.233 1.00 96.94 118 LEU A C 1
ATOM 877 O O . LEU A 1 118 ? -8.319 -4.109 0.978 1.00 96.94 118 LEU A O 1
ATOM 881 N N . PHE A 1 119 ? -9.382 -3.153 -0.757 1.00 96.75 119 PHE A N 1
ATOM 882 C CA . PHE A 1 119 ? -10.327 -2.307 -0.018 1.00 96.75 119 PHE A CA 1
ATOM 883 C C . PHE A 1 119 ? -11.778 -2.749 -0.253 1.00 96.75 119 PHE A C 1
ATOM 885 O O . PHE A 1 119 ? -12.579 -2.048 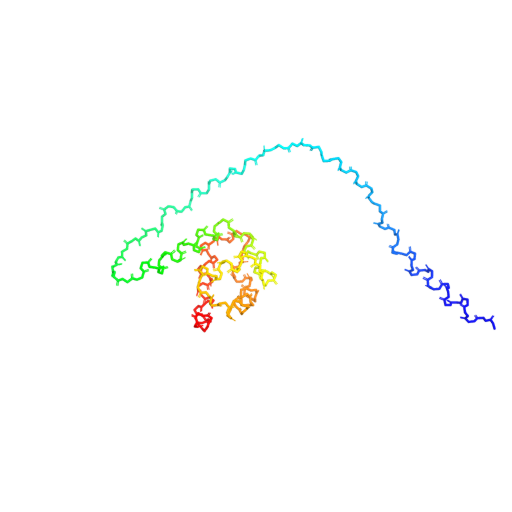-0.870 1.00 96.75 119 PHE A O 1
ATOM 892 N N . ASN A 1 120 ? -12.129 -3.929 0.256 1.00 93.25 120 ASN A N 1
ATOM 893 C CA . ASN A 1 120 ? -13.460 -4.525 0.079 1.00 93.25 120 ASN A CA 1
ATOM 894 C C . ASN A 1 120 ? -14.571 -3.922 0.961 1.00 93.25 120 ASN A C 1
ATOM 896 O O . ASN A 1 120 ? -15.735 -4.301 0.834 1.00 93.25 120 ASN A O 1
ATOM 900 N N . SER A 1 121 ? -14.225 -3.016 1.873 1.00 92.88 121 SER A N 1
ATOM 901 C CA . SER A 1 121 ? -15.174 -2.287 2.711 1.00 92.88 121 SER A CA 1
ATOM 902 C C . SER A 1 121 ? -14.642 -0.894 3.041 1.00 92.88 121 SER A C 1
ATOM 904 O O . SER A 1 121 ? -13.427 -0.666 3.022 1.00 92.88 121 SER A O 1
ATOM 906 N N . GLU A 1 122 ? -15.541 0.028 3.389 1.00 88.25 122 GLU A N 1
ATOM 907 C CA . GLU A 1 122 ? -15.165 1.385 3.811 1.00 88.25 122 GLU A CA 1
ATOM 908 C C . GLU A 1 122 ? -14.282 1.391 5.065 1.00 88.25 122 GLU A C 1
ATOM 910 O O . GLU A 1 122 ? -13.427 2.259 5.192 1.00 88.25 122 GLU A O 1
ATOM 915 N N . GLN A 1 123 ? -14.423 0.375 5.923 1.00 92.38 123 GLN A N 1
ATOM 916 C CA . GLN A 1 123 ? -13.732 0.245 7.209 1.00 92.38 123 GLN A CA 1
ATOM 917 C C . GLN A 1 123 ? -12.494 -0.666 7.145 1.00 92.38 123 GLN A C 1
ATOM 919 O O . GLN A 1 123 ? -12.039 -1.139 8.184 1.00 92.38 123 GLN A O 1
ATOM 924 N N . THR A 1 124 ? -11.970 -0.945 5.944 1.00 94.69 124 THR A N 1
ATOM 925 C CA . THR A 1 124 ? -10.759 -1.767 5.778 1.00 94.69 124 THR A CA 1
ATOM 926 C C . THR A 1 124 ? -9.617 -1.181 6.607 1.00 94.69 124 THR A C 1
ATOM 928 O O . THR A 1 124 ? -9.299 -0.003 6.477 1.00 94.69 124 THR A O 1
ATOM 931 N N . THR A 1 125 ? -8.990 -2.009 7.435 1.00 97.38 125 THR A N 1
ATOM 932 C CA . THR A 1 125 ? -7.868 -1.632 8.306 1.00 97.38 125 THR A CA 1
ATOM 933 C C . THR A 1 125 ? -6.511 -1.811 7.618 1.00 97.38 125 THR A C 1
ATOM 935 O O . THR A 1 125 ? -6.390 -2.480 6.590 1.00 97.38 125 THR A O 1
ATOM 938 N N . ALA A 1 126 ? -5.452 -1.238 8.201 1.00 97.06 126 ALA A N 1
ATOM 939 C CA . ALA A 1 126 ? -4.087 -1.409 7.699 1.00 97.06 126 ALA A CA 1
ATOM 940 C C . ALA A 1 126 ? -3.611 -2.871 7.788 1.00 97.06 126 ALA A C 1
ATOM 942 O O . ALA A 1 126 ? -2.919 -3.353 6.893 1.00 97.06 126 ALA A O 1
ATOM 943 N N . GLU A 1 127 ? -3.999 -3.584 8.846 1.00 96.00 127 GLU A N 1
ATOM 944 C CA . GLU A 1 127 ? -3.743 -5.011 9.029 1.00 96.00 127 GLU A CA 1
ATOM 945 C C . GLU A 1 127 ? -4.381 -5.842 7.911 1.00 96.00 127 GLU A C 1
ATOM 947 O O . GLU A 1 127 ? -3.715 -6.679 7.302 1.00 96.00 127 GLU A O 1
ATOM 952 N N . GLU A 1 128 ? -5.657 -5.589 7.610 1.00 96.75 128 GLU A N 1
ATOM 953 C CA . GLU A 1 128 ? -6.372 -6.288 6.539 1.00 96.75 128 GLU A CA 1
ATOM 954 C C . GLU A 1 128 ? -5.793 -5.967 5.163 1.00 96.75 128 GLU A C 1
ATOM 956 O O . GLU A 1 128 ? -5.635 -6.877 4.347 1.00 96.75 128 GLU A O 1
ATOM 961 N N . LEU A 1 129 ? -5.443 -4.700 4.913 1.00 97.62 129 LEU A N 1
ATOM 962 C CA . LEU A 1 129 ? -4.776 -4.291 3.680 1.00 97.62 129 LEU A CA 1
ATOM 963 C C . LEU A 1 129 ? -3.477 -5.076 3.483 1.00 97.62 129 LEU A C 1
ATOM 965 O O . LEU A 1 129 ? -3.290 -5.681 2.430 1.00 97.62 129 LEU A O 1
ATOM 969 N N . LEU A 1 130 ? -2.591 -5.092 4.484 1.00 96.56 130 LEU A N 1
ATOM 970 C CA . LEU A 1 130 ? -1.296 -5.765 4.369 1.00 96.56 130 LEU A CA 1
ATOM 971 C C . LEU A 1 130 ? -1.428 -7.284 4.259 1.00 96.56 130 LEU A C 1
ATOM 973 O O . LEU A 1 130 ? -0.686 -7.887 3.490 1.00 96.56 130 LEU A O 1
ATOM 977 N N . ALA A 1 131 ? -2.385 -7.897 4.959 1.00 95.50 131 ALA A N 1
ATOM 978 C CA . ALA A 1 131 ? -2.643 -9.330 4.836 1.00 95.50 131 ALA A CA 1
ATOM 979 C C . ALA A 1 131 ? -3.090 -9.714 3.413 1.00 95.50 131 ALA A C 1
ATOM 981 O O . ALA A 1 131 ? -2.628 -10.710 2.859 1.00 95.50 131 ALA A O 1
ATOM 982 N N . ARG A 1 132 ? -3.964 -8.910 2.794 1.00 95.81 132 ARG A N 1
ATOM 983 C CA . ARG A 1 132 ? -4.412 -9.135 1.408 1.00 95.81 132 ARG A CA 1
ATOM 984 C C . ARG A 1 132 ? -3.302 -8.844 0.407 1.00 95.81 132 ARG A C 1
ATOM 986 O O . ARG A 1 132 ? -3.112 -9.608 -0.532 1.00 95.81 132 ARG A O 1
ATOM 993 N N . LEU A 1 133 ? -2.540 -7.778 0.638 1.00 95.38 133 LEU A N 1
ATOM 994 C CA . LEU A 1 133 ? -1.412 -7.401 -0.202 1.00 95.38 133 LEU A CA 1
ATOM 995 C C . LEU A 1 133 ? -0.298 -8.456 -0.178 1.00 95.38 133 LEU A C 1
ATOM 997 O O . LEU A 1 133 ? 0.302 -8.719 -1.211 1.00 95.38 133 LEU A O 1
ATOM 1001 N N . GLU A 1 134 ? -0.051 -9.102 0.964 1.00 92.69 134 GLU A N 1
ATOM 1002 C CA . GLU A 1 134 ? 0.848 -10.260 1.052 1.00 92.69 134 GLU A CA 1
ATOM 1003 C C . GLU A 1 134 ? 0.351 -11.420 0.174 1.00 92.69 134 GLU A C 1
ATOM 1005 O O . GLU A 1 134 ? 1.149 -12.042 -0.526 1.00 92.69 134 GLU A O 1
ATOM 1010 N N . GLY A 1 135 ? -0.965 -11.652 0.127 1.00 93.06 135 GLY A N 1
ATOM 1011 C CA . GLY A 1 135 ? -1.589 -12.582 -0.817 1.00 93.06 135 GLY A CA 1
ATOM 1012 C C . GLY A 1 135 ? -1.293 -12.224 -2.277 1.00 93.06 135 GLY A C 1
ATOM 1013 O O . GLY A 1 135 ? -0.783 -13.065 -3.017 1.00 93.06 135 GLY A O 1
ATOM 1014 N N . GLU A 1 136 ? -1.523 -10.968 -2.670 1.00 93.94 136 GLU A N 1
ATOM 1015 C CA . GLU A 1 136 ? -1.242 -10.481 -4.031 1.00 93.94 136 GLU A CA 1
ATOM 1016 C C . GLU A 1 136 ? 0.249 -10.570 -4.396 1.00 93.94 136 GLU A C 1
ATOM 1018 O O . GLU A 1 136 ? 0.593 -10.985 -5.502 1.00 93.94 136 GLU A O 1
ATOM 1023 N N . LEU A 1 137 ? 1.151 -10.237 -3.468 1.00 91.81 137 LEU A N 1
ATOM 1024 C CA . LEU A 1 137 ? 2.598 -10.360 -3.669 1.00 91.81 137 LEU A CA 1
ATOM 1025 C C . LEU A 1 137 ? 3.034 -11.824 -3.780 1.00 91.81 137 LEU A C 1
ATOM 1027 O O . LEU A 1 137 ? 3.888 -12.140 -4.600 1.00 91.81 137 LEU A O 1
ATOM 1031 N N . SER A 1 138 ? 2.435 -12.731 -3.005 1.00 92.50 138 SER A N 1
ATOM 1032 C CA . SER A 1 138 ? 2.732 -14.166 -3.100 1.00 92.50 138 SER A CA 1
ATOM 1033 C C . SER A 1 138 ? 2.274 -14.769 -4.433 1.00 92.50 138 SER A C 1
ATOM 1035 O O . SER A 1 138 ? 2.967 -15.614 -4.998 1.00 92.50 138 SER A O 1
ATOM 1037 N N . ALA A 1 139 ? 1.147 -14.290 -4.975 1.00 93.75 139 ALA A N 1
ATOM 1038 C CA . ALA A 1 139 ? 0.666 -14.663 -6.303 1.00 93.75 139 ALA A CA 1
ATOM 1039 C C . ALA A 1 139 ? 1.542 -14.080 -7.427 1.00 93.75 139 ALA A C 1
ATOM 1041 O O . ALA A 1 139 ? 1.625 -14.659 -8.509 1.00 93.75 139 ALA A O 1
ATOM 1042 N N . ASN A 1 140 ? 2.228 -12.966 -7.157 1.00 93.31 140 ASN A N 1
ATOM 1043 C CA . ASN A 1 140 ? 3.107 -12.254 -8.081 1.00 93.31 140 ASN A CA 1
ATOM 1044 C C . ASN A 1 140 ? 4.546 -12.196 -7.541 1.00 93.31 140 ASN A C 1
ATOM 1046 O O . ASN A 1 140 ? 5.141 -11.123 -7.464 1.00 93.31 140 ASN A O 1
ATOM 1050 N N . ALA A 1 141 ? 5.110 -13.348 -7.156 1.00 90.69 141 ALA A N 1
ATOM 1051 C CA . ALA A 1 141 ? 6.411 -13.422 -6.476 1.00 90.69 141 ALA A CA 1
ATOM 1052 C C . ALA A 1 141 ? 7.565 -12.750 -7.250 1.00 90.69 141 ALA A C 1
ATOM 1054 O O . ALA A 1 141 ? 8.495 -12.233 -6.636 1.00 90.69 141 ALA A O 1
ATOM 1055 N N . TRP A 1 142 ? 7.452 -12.689 -8.581 1.00 91.19 142 TRP A N 1
ATOM 1056 C CA . TRP A 1 142 ? 8.393 -12.017 -9.480 1.00 91.19 142 TRP A CA 1
ATOM 1057 C C . TRP A 1 142 ? 8.556 -10.514 -9.198 1.00 91.19 142 TRP A C 1
ATOM 1059 O O . TRP A 1 142 ? 9.561 -9.923 -9.574 1.00 91.19 142 TRP A O 1
ATOM 1069 N N . LEU A 1 143 ? 7.595 -9.879 -8.514 1.00 90.62 143 LEU A N 1
ATOM 1070 C CA . LEU A 1 143 ? 7.681 -8.468 -8.131 1.00 90.62 143 LEU A CA 1
ATOM 1071 C C . LEU A 1 143 ? 8.807 -8.175 -7.139 1.00 90.62 143 LEU A C 1
ATOM 1073 O O . LEU A 1 143 ? 9.205 -7.018 -7.032 1.00 90.62 143 LEU A O 1
ATOM 1077 N N . LEU A 1 144 ? 9.272 -9.174 -6.387 1.00 89.50 144 LEU A N 1
ATOM 1078 C CA . LEU A 1 144 ? 10.280 -9.015 -5.334 1.00 89.50 144 LEU A CA 1
ATOM 1079 C C . LEU A 1 144 ? 11.693 -9.437 -5.773 1.00 89.50 144 LEU A C 1
ATOM 1081 O O . LEU A 1 144 ? 12.608 -9.374 -4.953 1.00 89.50 144 LEU A O 1
ATOM 1085 N N . GLU A 1 145 ? 11.861 -9.875 -7.025 1.00 85.25 145 GLU A N 1
ATOM 1086 C CA . GLU A 1 145 ? 13.146 -10.307 -7.604 1.00 85.25 145 GLU A CA 1
ATOM 1087 C C . GLU A 1 145 ? 13.954 -9.160 -8.229 1.00 85.25 145 GLU A C 1
ATOM 1089 O O . GLU A 1 145 ? 13.346 -8.194 -8.748 1.00 85.25 145 GLU A O 1
#

Secondary structure (DSSP, 8-state):
--SHHHHHHHHHHHHTTSSS----------------------------------SS-HHHHHHHHHHHHHHHHHHHHHHHHHHHT--HHHHHHHHHTT--TTTHHHHHHHHHHTHHHHT-STT--HHHHHHHHHHHHHHTGGGG-

pLDDT: mean 76.67, std 22.79, range [39.09, 98.69]